Protein AF-A0A0S2F3S0-F1 (afdb_monomer_lite)

Secondary structure (DSSP, 8-state):
--EEEEEEETTTTSPEEP-HHHH-EES-HHHHHHHHHHHHHHHHHHHSS-EEEEEEETTEEEEEEEEPPPP-

pLDDT: mean 91.94, std 5.69, range [62.03, 96.56]

Radius of gyration: 11.38 Å; chains: 1; bounding box: 23×20×34 Å

Foldseek 3Di:
DKKAKWKAFAANPGHIDDDPRRVDIDPDPVVNVVVQLVVQQVVLAVVQTKMWMFMDDVNHGPDIDIRGRDDD

Structure (mmCIF, N/CA/C/O backbone):
data_AF-A0A0S2F3S0-F1
#
_entry.id   AF-A0A0S2F3S0-F1
#
loop_
_atom_site.group_PDB
_atom_site.id
_atom_site.type_symbol
_atom_site.label_atom_id
_atom_site.label_alt_id
_atom_site.label_comp_id
_atom_site.label_asym_id
_atom_site.label_entity_id
_atom_site.label_seq_id
_atom_site.pdbx_PDB_ins_code
_atom_site.Cartn_x
_atom_site.Cartn_y
_atom_site.Cartn_z
_atom_site.occupancy
_atom_site.B_iso_or_equiv
_atom_site.auth_seq_id
_atom_site.auth_comp_id
_atom_site.auth_asym_id
_atom_site.auth_atom_id
_atom_site.pdbx_PDB_model_num
ATOM 1 N N . MET A 1 1 ? 10.900 -1.770 -15.142 1.00 70.19 1 MET A N 1
ATOM 2 C CA . MET A 1 1 ? 10.055 -2.470 -14.155 1.00 70.19 1 MET A CA 1
ATOM 3 C C . MET A 1 1 ? 8.871 -1.579 -13.858 1.00 70.19 1 MET A C 1
ATOM 5 O O . MET A 1 1 ? 9.062 -0.366 -13.836 1.00 70.19 1 MET A O 1
ATOM 9 N N . ARG A 1 2 ? 7.669 -2.142 -13.727 1.00 89.38 2 ARG A N 1
ATOM 10 C CA . ARG A 1 2 ? 6.475 -1.373 -13.364 1.00 89.38 2 ARG A CA 1
ATOM 11 C C . ARG A 1 2 ? 6.005 -1.804 -11.990 1.00 89.38 2 ARG A C 1
ATOM 13 O O . ARG A 1 2 ? 5.856 -2.997 -11.731 1.00 89.38 2 ARG A O 1
ATOM 20 N N . TYR A 1 3 ? 5.774 -0.814 -11.143 1.00 94.75 3 TYR A N 1
ATOM 21 C CA . TYR A 1 3 ? 5.245 -0.999 -9.810 1.00 94.75 3 TYR A CA 1
ATOM 22 C C . TYR A 1 3 ? 3.801 -0.524 -9.760 1.00 94.75 3 TYR A C 1
ATOM 24 O O . TYR A 1 3 ? 3.499 0.577 -10.213 1.00 94.75 3 TYR A O 1
ATOM 32 N N . THR A 1 4 ? 2.920 -1.340 -9.200 1.00 95.50 4 THR A N 1
ATOM 33 C CA . THR A 1 4 ? 1.512 -0.983 -8.983 1.00 95.50 4 THR A CA 1
ATOM 34 C C . THR A 1 4 ? 1.172 -1.107 -7.510 1.00 95.50 4 THR A C 1
ATOM 36 O O . THR A 1 4 ? 1.755 -1.926 -6.793 1.00 95.50 4 THR A O 1
ATOM 39 N N . VAL A 1 5 ? 0.218 -0.307 -7.049 1.00 95.69 5 VAL A N 1
ATOM 40 C CA . VAL A 1 5 ? -0.178 -0.260 -5.642 1.00 95.69 5 VAL A CA 1
ATOM 41 C C . VAL A 1 5 ? -1.570 -0.857 -5.479 1.00 95.69 5 VAL A C 1
ATOM 43 O O . VAL A 1 5 ? -2.460 -0.648 -6.290 1.00 95.69 5 VAL A O 1
ATOM 46 N N . GLN A 1 6 ? -1.775 -1.602 -4.399 1.00 95.19 6 GLN A N 1
ATOM 47 C CA . GLN A 1 6 ? -3.095 -1.992 -3.928 1.00 95.19 6 GLN A CA 1
ATOM 48 C C . GLN A 1 6 ? -3.242 -1.541 -2.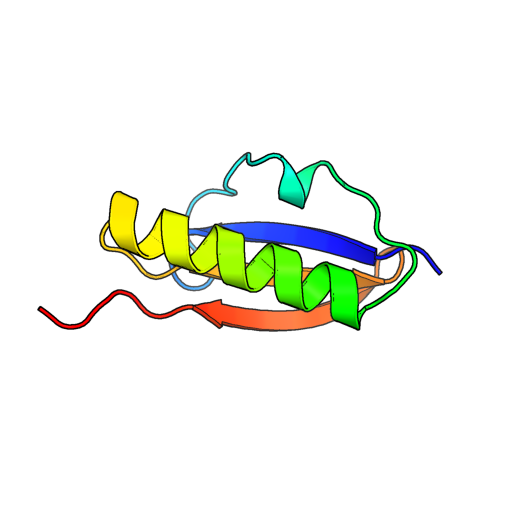480 1.00 95.19 6 GLN A C 1
ATOM 50 O O . GLN A 1 6 ? -2.471 -1.965 -1.614 1.00 95.19 6 GLN A O 1
ATOM 55 N N . LEU A 1 7 ? -4.277 -0.748 -2.218 1.00 95.25 7 LEU A N 1
ATOM 56 C CA . LEU A 1 7 ? -4.697 -0.395 -0.868 1.00 95.25 7 LEU A CA 1
ATOM 57 C C . LEU A 1 7 ? -5.895 -1.249 -0.450 1.00 95.25 7 LEU A C 1
ATOM 59 O O . LEU A 1 7 ? -6.734 -1.645 -1.266 1.00 95.25 7 LEU A O 1
ATOM 63 N N . SER A 1 8 ? -5.959 -1.632 0.817 1.00 95.19 8 SER A N 1
ATOM 64 C CA . SER A 1 8 ? -7.065 -2.424 1.359 1.00 95.19 8 SER A CA 1
ATOM 65 C C . SER A 1 8 ? -7.342 -2.023 2.795 1.00 95.19 8 SER A C 1
ATOM 67 O O . SER A 1 8 ? -6.425 -1.681 3.530 1.00 95.19 8 SER A O 1
ATOM 69 N N . GLU A 1 9 ? -8.599 -2.065 3.207 1.00 93.31 9 GLU A N 1
ATOM 70 C CA . GLU A 1 9 ? -8.959 -1.775 4.591 1.00 93.31 9 GLU A CA 1
ATOM 71 C C . GLU A 1 9 ? -8.411 -2.847 5.539 1.00 93.31 9 GLU A C 1
ATOM 73 O O . GLU A 1 9 ? -8.350 -4.041 5.210 1.00 93.31 9 GLU A O 1
ATOM 78 N N . SER A 1 10 ? -8.094 -2.416 6.757 1.00 87.94 10 SER A N 1
ATOM 79 C CA . SER A 1 10 ? -7.571 -3.257 7.831 1.00 87.94 10 SER A CA 1
ATOM 80 C C . SER A 1 10 ? -6.281 -3.975 7.411 1.00 87.94 10 SER A C 1
ATOM 82 O O . SER A 1 10 ? -5.452 -3.400 6.713 1.00 87.94 1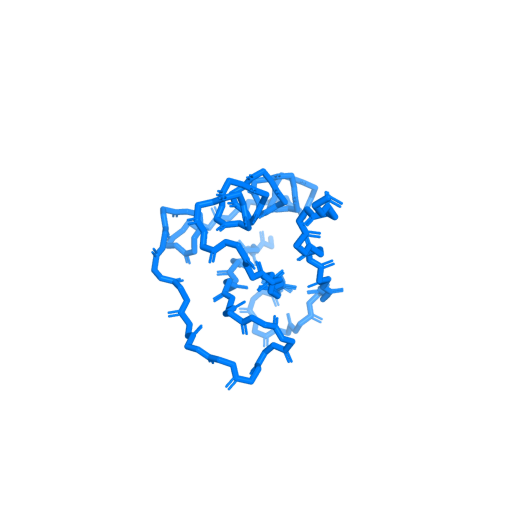0 SER A O 1
ATOM 84 N N . ASP A 1 11 ? -6.111 -5.238 7.799 1.00 87.62 11 ASP A N 1
ATOM 85 C CA . ASP A 1 11 ? -4.918 -6.033 7.503 1.00 87.62 11 ASP A CA 1
ATOM 86 C C . ASP A 1 11 ? -5.155 -6.955 6.295 1.00 87.62 11 ASP A C 1
ATOM 88 O O . ASP A 1 11 ? -5.027 -8.176 6.383 1.00 87.62 11 ASP A O 1
ATOM 92 N N . TYR A 1 12 ? -5.555 -6.379 5.155 1.00 85.00 12 TYR A N 1
ATOM 93 C CA . TYR A 1 12 ? -5.925 -7.087 3.910 1.00 85.00 12 TYR A CA 1
ATOM 94 C C . TYR A 1 12 ? -7.202 -7.937 3.975 1.00 85.00 12 TYR A C 1
ATOM 96 O O . TYR A 1 12 ? -7.515 -8.633 3.008 1.00 85.00 12 TYR A O 1
ATOM 104 N N . GLN A 1 13 ? -7.928 -7.903 5.092 1.00 85.56 13 GLN A N 1
ATOM 105 C CA . GLN A 1 13 ? -9.188 -8.637 5.263 1.00 85.56 13 GLN A CA 1
ATOM 106 C C . GLN A 1 13 ? -10.415 -7.831 4.830 1.00 85.56 13 GLN A C 1
ATOM 108 O O . GLN A 1 13 ? -11.481 -8.405 4.613 1.00 85.56 13 GLN A O 1
ATOM 113 N N . GLY A 1 14 ? -10.276 -6.509 4.728 1.00 84.69 14 GLY A N 1
ATOM 114 C CA . GLY A 1 14 ? -11.351 -5.625 4.313 1.00 84.69 14 GLY A CA 1
ATOM 115 C C . GLY A 1 14 ? -11.447 -5.468 2.799 1.00 84.69 14 GLY A C 1
ATOM 116 O O . GLY A 1 14 ? -10.914 -6.257 2.012 1.00 84.69 14 GLY A O 1
ATOM 117 N N . ARG A 1 15 ? -12.160 -4.427 2.371 1.00 91.75 15 ARG A N 1
ATOM 118 C CA . ARG A 1 15 ? -12.368 -4.160 0.947 1.00 91.75 15 ARG A CA 1
ATOM 119 C C . ARG A 1 15 ? -11.105 -3.567 0.330 1.00 91.75 15 ARG A C 1
ATOM 121 O O . ARG A 1 15 ? -10.325 -2.890 1.001 1.00 91.75 15 ARG A O 1
ATOM 128 N N . ARG A 1 16 ? -10.911 -3.804 -0.970 1.00 93.12 16 ARG A N 1
ATOM 129 C CA . ARG A 1 16 ? -9.931 -3.039 -1.749 1.00 93.12 16 ARG A CA 1
ATOM 130 C C . ARG A 1 16 ? -10.423 -1.606 -1.875 1.00 93.12 16 ARG A C 1
ATOM 132 O O . ARG A 1 16 ? -11.590 -1.388 -2.195 1.00 93.12 16 ARG A O 1
ATOM 139 N N . LEU A 1 17 ? -9.526 -0.666 -1.621 1.00 91.69 17 LEU A N 1
ATOM 140 C CA . LEU A 1 17 ? -9.813 0.756 -1.712 1.00 91.69 17 LEU A CA 1
ATOM 141 C C . LEU A 1 17 ? -9.476 1.232 -3.125 1.00 91.69 17 LEU A C 1
ATOM 143 O O . LEU A 1 17 ? -8.382 0.966 -3.622 1.00 91.69 17 LEU A O 1
ATOM 147 N N . SER A 1 18 ? -10.434 1.901 -3.765 1.00 89.88 18 SER A N 1
ATOM 148 C CA . SER A 1 18 ? -10.217 2.593 -5.037 1.00 89.88 18 SER A CA 1
ATOM 149 C C . SER A 1 18 ? -9.667 3.979 -4.723 1.00 89.88 18 SER A C 1
ATOM 151 O O . SER A 1 18 ? -10.301 4.725 -3.980 1.00 89.88 18 SER A O 1
ATOM 153 N N . CYS A 1 19 ? -8.493 4.299 -5.251 1.00 88.50 19 CYS A N 1
ATOM 154 C CA . CYS A 1 19 ? -7.837 5.595 -5.098 1.00 88.50 19 CYS A CA 1
ATOM 155 C C . CYS A 1 19 ? -6.917 5.813 -6.297 1.00 88.50 19 CYS A C 1
ATOM 157 O O . CYS A 1 19 ? -6.488 4.836 -6.914 1.00 88.50 19 CYS A O 1
ATOM 159 N N . ASP A 1 20 ? -6.581 7.068 -6.579 1.00 90.00 20 ASP A N 1
ATOM 160 C CA . ASP A 1 20 ? -5.772 7.430 -7.747 1.00 90.00 20 ASP A CA 1
ATOM 161 C C . ASP A 1 20 ? -4.436 6.664 -7.764 1.00 90.00 20 ASP A C 1
ATOM 163 O O . ASP A 1 20 ? -4.053 6.079 -8.774 1.00 90.00 20 ASP A O 1
ATOM 167 N N . VAL A 1 21 ? -3.798 6.519 -6.597 1.00 91.38 21 VAL A N 1
ATOM 168 C CA . VAL A 1 21 ? -2.532 5.780 -6.445 1.00 91.38 21 VAL A CA 1
ATOM 169 C C . VAL A 1 21 ? -2.659 4.291 -6.802 1.00 91.38 21 VAL A C 1
ATOM 171 O O . VAL A 1 21 ? -1.681 3.685 -7.241 1.00 91.38 21 VAL A O 1
ATOM 174 N N . ALA A 1 22 ? -3.832 3.676 -6.619 1.00 89.56 22 ALA A N 1
ATOM 175 C CA . ALA A 1 22 ? -4.051 2.269 -6.964 1.00 89.56 22 ALA A CA 1
ATOM 176 C C . ALA A 1 22 ? -4.223 2.040 -8.476 1.00 89.56 22 ALA A C 1
ATOM 178 O O . ALA A 1 22 ? -3.957 0.936 -8.953 1.00 89.56 22 ALA A O 1
ATOM 179 N N . ASP A 1 23 ? -4.623 3.073 -9.221 1.00 88.94 23 ASP A N 1
ATOM 180 C CA . ASP A 1 23 ? -4.768 3.031 -10.680 1.00 88.94 23 ASP A CA 1
ATOM 181 C C . ASP A 1 23 ? -3.473 3.451 -11.411 1.00 88.94 23 ASP A C 1
ATOM 183 O O . ASP A 1 23 ? -3.343 3.285 -12.628 1.00 88.94 23 ASP A O 1
ATOM 187 N N . GLU A 1 24 ? -2.478 3.953 -10.674 1.00 92.00 24 GLU A N 1
ATOM 188 C CA . GLU A 1 24 ? -1.195 4.400 -11.208 1.00 92.00 24 GLU A CA 1
ATOM 189 C C . GLU A 1 24 ? -0.162 3.271 -11.396 1.00 92.00 24 GLU A C 1
ATOM 191 O O . GLU A 1 24 ? -0.078 2.288 -10.654 1.00 92.00 24 GLU A O 1
ATOM 196 N N . CYS A 1 25 ? 0.693 3.455 -12.407 1.00 92.81 25 CYS A N 1
ATOM 197 C CA . CYS A 1 25 ? 1.871 2.629 -12.659 1.00 92.81 25 CYS A CA 1
ATOM 198 C C . CYS A 1 25 ? 3.141 3.454 -12.438 1.00 92.81 25 CYS A C 1
ATOM 200 O O . CYS A 1 25 ? 3.414 4.402 -13.175 1.00 92.81 25 CYS A O 1
ATOM 202 N N . PHE A 1 26 ? 3.967 3.039 -11.484 1.00 93.94 26 PHE A N 1
ATOM 203 C CA . PHE A 1 26 ? 5.219 3.701 -11.136 1.00 93.94 26 PHE A CA 1
ATOM 204 C C . PHE A 1 26 ? 6.408 3.003 -11.801 1.00 93.94 26 PHE A C 1
ATOM 206 O O . PHE A 1 26 ? 6.452 1.778 -11.912 1.00 93.94 26 PHE A O 1
ATOM 213 N N . ASN A 1 27 ? 7.415 3.773 -12.213 1.00 93.38 27 ASN A N 1
ATOM 214 C CA . ASN A 1 27 ? 8.662 3.216 -12.759 1.00 93.38 27 ASN A CA 1
ATOM 215 C C . ASN A 1 27 ? 9.708 2.916 -11.671 1.00 93.38 27 ASN A C 1
ATOM 217 O O . ASN A 1 27 ? 10.737 2.308 -11.960 1.00 93.38 27 ASN A O 1
ATOM 221 N N . ASP A 1 28 ? 9.445 3.345 -10.435 1.00 93.06 28 ASP A N 1
ATOM 222 C CA . ASP A 1 28 ? 10.346 3.234 -9.294 1.00 93.06 28 ASP A CA 1
ATOM 223 C C . ASP A 1 28 ? 9.591 2.800 -8.027 1.00 93.06 28 ASP A C 1
ATOM 225 O O . ASP A 1 28 ? 8.504 3.299 -7.720 1.00 93.06 28 ASP A O 1
ATOM 229 N N . ALA A 1 29 ? 10.195 1.879 -7.275 1.00 92.88 29 ALA A N 1
ATOM 230 C CA . ALA A 1 29 ? 9.617 1.319 -6.059 1.00 92.88 29 ALA A CA 1
ATOM 231 C C . ALA A 1 29 ? 9.534 2.350 -4.928 1.00 92.88 29 ALA A C 1
ATOM 233 O O . ALA A 1 29 ? 8.617 2.292 -4.104 1.00 92.88 29 ALA A O 1
ATOM 234 N N . ILE A 1 30 ? 10.494 3.281 -4.864 1.00 94.00 30 ILE A N 1
ATOM 235 C CA . ILE A 1 30 ? 10.516 4.311 -3.821 1.00 94.00 30 ILE A CA 1
ATOM 236 C C . ILE A 1 30 ? 9.361 5.283 -4.052 1.00 94.00 30 ILE A C 1
ATOM 238 O O . ILE A 1 30 ? 8.609 5.540 -3.111 1.00 94.00 30 ILE A O 1
ATOM 242 N N . GLN A 1 31 ? 9.158 5.740 -5.292 1.00 95.00 31 GLN A N 1
ATOM 243 C CA . GLN A 1 31 ? 8.000 6.567 -5.651 1.00 95.00 31 GLN A CA 1
ATOM 244 C C . GLN A 1 31 ? 6.671 5.870 -5.337 1.00 95.00 31 GLN A C 1
ATOM 246 O O . GLN A 1 31 ? 5.836 6.455 -4.648 1.00 95.00 31 GLN A O 1
ATOM 251 N N . ALA A 1 32 ? 6.506 4.603 -5.741 1.00 95.19 32 ALA A N 1
ATOM 252 C CA . ALA A 1 32 ? 5.302 3.827 -5.428 1.00 95.19 32 ALA A CA 1
ATOM 253 C C . ALA A 1 32 ? 5.053 3.739 -3.912 1.00 95.19 32 ALA A C 1
ATOM 255 O O . ALA A 1 32 ? 3.933 3.910 -3.439 1.00 95.19 32 ALA A O 1
ATOM 256 N N . SER A 1 33 ? 6.111 3.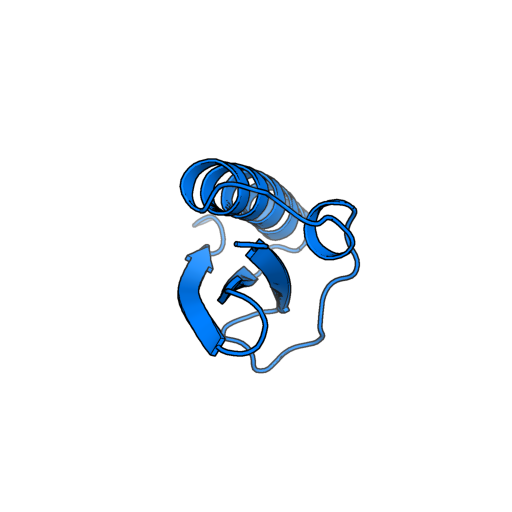503 -3.129 1.00 95.44 33 SER A N 1
ATOM 257 C CA . SER A 1 33 ? 6.035 3.390 -1.669 1.00 95.44 33 SER A CA 1
ATOM 258 C C . SER A 1 33 ? 5.666 4.703 -0.992 1.00 95.44 33 SER A C 1
ATOM 260 O O . SER A 1 33 ? 4.855 4.709 -0.067 1.00 95.44 33 SER A O 1
ATOM 262 N N . GLN A 1 34 ? 6.232 5.820 -1.447 1.00 96.25 34 GLN A N 1
ATOM 263 C CA . GLN A 1 34 ? 5.911 7.140 -0.914 1.00 96.25 34 GLN A CA 1
ATOM 264 C C . GLN A 1 34 ? 4.465 7.527 -1.229 1.00 96.25 34 GLN A C 1
ATOM 266 O O . GLN A 1 34 ? 3.735 7.887 -0.308 1.00 96.25 34 GLN A O 1
ATOM 271 N N . ALA A 1 35 ? 4.035 7.376 -2.486 1.00 95.81 35 ALA A N 1
ATOM 272 C CA . ALA A 1 35 ? 2.659 7.650 -2.896 1.00 95.81 35 ALA A CA 1
ATOM 273 C C . ALA A 1 35 ? 1.662 6.793 -2.103 1.00 95.81 35 ALA A C 1
ATOM 275 O O . ALA A 1 35 ? 0.733 7.319 -1.492 1.00 95.81 35 ALA A O 1
ATOM 276 N N . ALA A 1 36 ? 1.917 5.483 -2.012 1.00 95.94 36 ALA A N 1
ATOM 277 C CA . ALA A 1 36 ? 1.054 4.561 -1.287 1.00 95.94 36 ALA A CA 1
ATOM 278 C C . ALA A 1 36 ? 0.949 4.886 0.207 1.00 95.94 36 ALA A C 1
ATOM 280 O O . ALA A 1 36 ? -0.134 4.798 0.776 1.00 95.94 36 ALA A O 1
ATOM 281 N N . LYS A 1 37 ? 2.059 5.255 0.859 1.00 95.81 37 LYS A N 1
ATOM 282 C CA . LYS A 1 37 ? 2.057 5.611 2.286 1.00 95.81 37 LYS A CA 1
ATOM 283 C C . LYS A 1 37 ? 1.324 6.917 2.555 1.00 95.81 37 LYS A C 1
ATOM 285 O O . LYS A 1 37 ? 0.579 6.973 3.528 1.00 95.81 37 LYS A O 1
ATOM 290 N N . THR A 1 38 ? 1.525 7.937 1.723 1.00 96.19 38 THR A N 1
ATOM 291 C CA . THR A 1 38 ? 0.808 9.214 1.849 1.00 96.19 38 THR A CA 1
ATOM 292 C C . THR A 1 38 ? -0.694 9.000 1.705 1.00 96.19 38 THR A C 1
ATOM 294 O O . THR A 1 38 ? -1.458 9.430 2.566 1.00 96.19 38 THR A O 1
ATOM 297 N N . GLU A 1 39 ? -1.112 8.262 0.677 1.00 96.00 39 GLU A N 1
ATOM 298 C CA . GLU A 1 39 ? -2.528 7.985 0.439 1.00 96.00 39 GLU A CA 1
ATOM 299 C C . GLU A 1 39 ? -3.135 7.118 1.548 1.00 96.00 39 GLU A C 1
ATOM 301 O O . GLU A 1 39 ? -4.173 7.454 2.115 1.00 96.00 39 GLU A O 1
ATOM 306 N N . ALA A 1 40 ? -2.447 6.046 1.951 1.00 95.25 40 ALA A N 1
ATOM 307 C CA . ALA A 1 40 ? -2.889 5.206 3.059 1.00 95.25 40 ALA A CA 1
ATOM 308 C C . ALA A 1 40 ? -3.008 5.986 4.375 1.00 95.25 40 ALA A C 1
ATOM 310 O O . ALA A 1 40 ? -3.920 5.715 5.147 1.00 95.25 40 ALA A O 1
ATOM 311 N N . PHE A 1 41 ? -2.126 6.957 4.634 1.00 94.75 41 PHE A N 1
ATOM 312 C CA . PHE 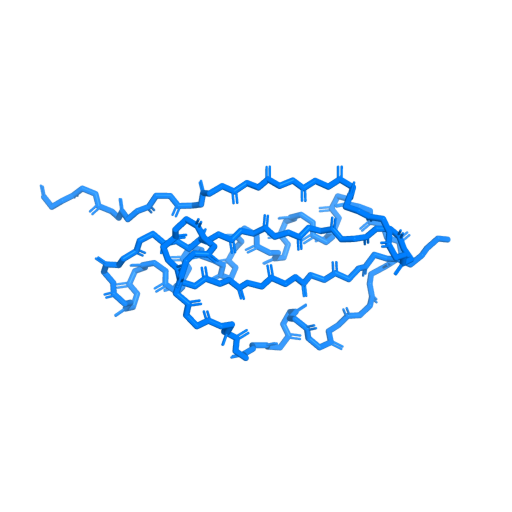A 1 41 ? -2.227 7.828 5.804 1.00 94.75 41 PHE A CA 1
ATOM 313 C C . PHE A 1 41 ? -3.473 8.720 5.747 1.00 94.75 41 PHE A C 1
ATOM 315 O O . PHE A 1 41 ? -4.208 8.810 6.728 1.00 94.75 41 PHE A O 1
ATOM 322 N N . HIS A 1 42 ? -3.762 9.348 4.605 1.00 94.31 42 HIS A N 1
ATOM 323 C CA . HIS A 1 42 ? -4.995 10.126 4.455 1.00 94.31 42 HIS A CA 1
ATOM 324 C C . HIS A 1 42 ? -6.241 9.253 4.652 1.00 94.31 42 HIS A C 1
ATOM 326 O O .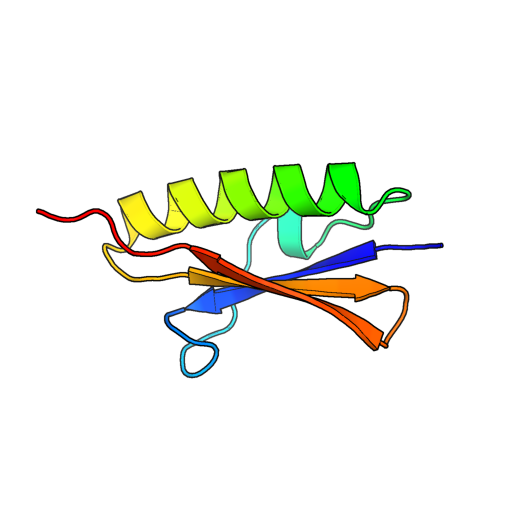 HIS A 1 42 ? -7.154 9.632 5.389 1.00 94.31 42 HIS A O 1
ATOM 332 N N . LEU A 1 43 ? -6.244 8.050 4.075 1.00 93.88 43 LEU A N 1
ATOM 333 C CA . LEU A 1 43 ? -7.333 7.090 4.229 1.00 93.88 43 LEU A CA 1
ATOM 334 C C . LEU A 1 43 ? -7.484 6.614 5.679 1.00 93.88 43 LEU A C 1
ATOM 336 O O . LEU A 1 43 ? -8.613 6.500 6.154 1.00 93.88 43 LEU A O 1
ATOM 340 N N . THR A 1 44 ? -6.394 6.391 6.422 1.00 94.19 44 THR A N 1
ATOM 341 C CA . THR A 1 44 ? -6.493 6.010 7.842 1.00 94.19 44 THR A CA 1
ATOM 342 C C . THR A 1 44 ? -7.036 7.148 8.700 1.00 94.19 44 THR A C 1
ATOM 344 O O . THR A 1 44 ? -7.818 6.884 9.615 1.00 94.19 44 THR A O 1
ATOM 347 N N . MET A 1 45 ? -6.700 8.407 8.389 1.00 93.62 45 MET A N 1
ATOM 348 C CA . MET A 1 45 ? -7.296 9.573 9.055 1.00 93.62 45 MET A CA 1
ATOM 349 C C . MET A 1 45 ? -8.794 9.698 8.751 1.00 93.62 45 MET A C 1
ATOM 351 O O . MET A 1 45 ? -9.577 10.000 9.650 1.00 93.62 45 MET A O 1
ATOM 355 N N . GLN A 1 46 ? -9.202 9.459 7.502 1.00 92.38 46 GLN A N 1
ATOM 356 C CA . GLN A 1 46 ? -10.594 9.597 7.068 1.00 92.38 46 GLN A CA 1
ATOM 357 C C . GLN A 1 46 ? -11.492 8.463 7.580 1.00 92.38 46 GLN A C 1
ATOM 359 O O . GLN A 1 46 ? -12.618 8.711 8.010 1.00 92.38 46 GLN A O 1
ATOM 364 N N . LEU A 1 47 ? -11.014 7.219 7.515 1.00 90.75 47 LEU A N 1
ATOM 365 C CA . LEU A 1 47 ? -11.791 6.027 7.861 1.00 90.75 47 LEU A CA 1
ATOM 366 C C . LEU A 1 47 ? -11.695 5.673 9.350 1.00 90.75 47 LEU A C 1
ATOM 368 O O . LEU A 1 47 ? -12.556 4.963 9.866 1.00 90.75 47 LEU A O 1
ATOM 372 N N . GLY A 1 48 ? -10.650 6.133 10.046 1.00 91.75 48 GLY A N 1
ATOM 373 C CA . GLY A 1 48 ? -10.382 5.754 11.436 1.00 91.75 48 GLY A CA 1
ATOM 374 C C . GLY A 1 48 ? -10.016 4.275 11.606 1.00 91.75 48 GLY A C 1
ATOM 375 O O . GLY A 1 48 ? -10.193 3.714 12.686 1.00 91.75 48 GLY A O 1
ATOM 376 N N . LEU A 1 49 ? -9.532 3.637 10.540 1.00 92.56 49 LEU A N 1
ATOM 377 C CA . LEU A 1 49 ? -9.170 2.222 10.478 1.00 92.56 49 LEU A CA 1
ATOM 378 C C . LEU A 1 49 ? -7.765 2.070 9.874 1.00 92.56 49 LEU A C 1
ATOM 380 O O . LEU A 1 49 ? -7.324 2.957 9.139 1.00 92.56 49 LEU A O 1
ATOM 384 N N . PRO A 1 50 ? -7.049 0.967 10.164 1.00 94.62 50 PRO A N 1
ATOM 385 C CA . PRO A 1 50 ? -5.786 0.684 9.496 1.00 94.62 50 PRO A CA 1
ATOM 386 C C . PRO A 1 50 ? -5.996 0.462 7.994 1.00 94.62 50 PRO A C 1
ATOM 388 O O . PRO A 1 50 ? -7.066 0.023 7.565 1.00 94.62 50 PRO A O 1
ATOM 391 N N . VAL A 1 51 ? -4.965 0.749 7.200 1.00 95.94 51 VAL A N 1
ATOM 392 C CA . VAL A 1 51 ? -4.957 0.519 5.749 1.00 95.94 51 VAL A CA 1
ATOM 393 C C . VAL A 1 51 ? -3.726 -0.292 5.367 1.00 95.94 51 VAL A C 1
ATOM 395 O O . VAL A 1 51 ? -2.581 0.101 5.595 1.00 95.94 51 VAL A O 1
ATOM 398 N N . ALA A 1 52 ? -3.975 -1.436 4.750 1.00 96.56 52 ALA A N 1
ATOM 399 C CA . ALA A 1 52 ? -2.982 -2.327 4.191 1.00 96.56 52 ALA A CA 1
ATOM 400 C C . ALA A 1 52 ? -2.494 -1.812 2.832 1.00 96.56 52 ALA A C 1
ATOM 402 O O . ALA A 1 52 ? -3.29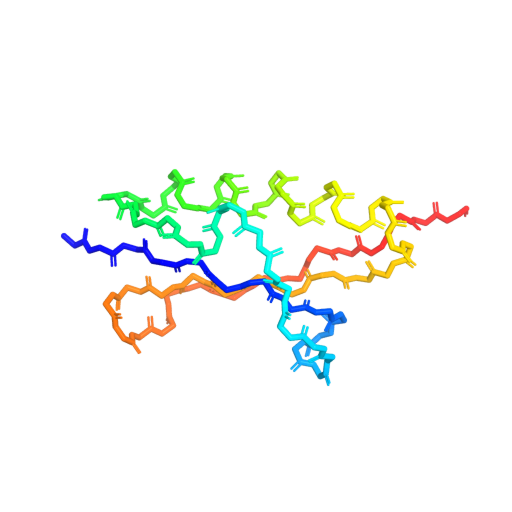0 -1.432 1.974 1.00 96.56 52 ALA A O 1
ATOM 403 N N . ILE A 1 53 ? -1.185 -1.881 2.616 1.00 96.56 53 ILE A N 1
ATOM 404 C CA . ILE A 1 53 ? -0.497 -1.456 1.399 1.00 96.56 53 ILE A CA 1
ATOM 405 C C . ILE A 1 53 ? 0.242 -2.649 0.801 1.00 96.56 53 ILE A C 1
ATOM 407 O O . ILE A 1 53 ? 1.165 -3.179 1.417 1.00 96.56 53 ILE A O 1
ATOM 411 N N . ARG A 1 54 ? -0.082 -3.017 -0.438 1.00 95.88 54 ARG A N 1
ATOM 412 C CA . ARG A 1 54 ? 0.738 -3.918 -1.258 1.00 95.88 54 ARG A CA 1
ATOM 413 C C . ARG A 1 54 ? 1.296 -3.174 -2.453 1.00 95.88 54 ARG A C 1
ATOM 415 O O . ARG A 1 54 ? 0.550 -2.531 -3.178 1.00 95.88 54 ARG A O 1
ATOM 422 N N . ILE A 1 55 ? 2.593 -3.321 -2.674 1.00 96.00 55 ILE A N 1
ATOM 423 C CA . ILE A 1 55 ? 3.257 -2.886 -3.897 1.00 96.00 55 ILE A CA 1
ATOM 424 C C . ILE A 1 55 ? 3.630 -4.142 -4.663 1.00 96.00 55 ILE A C 1
ATOM 426 O O . ILE A 1 55 ? 4.245 -5.054 -4.102 1.00 96.00 55 ILE A O 1
ATOM 430 N N . PHE A 1 56 ? 3.259 -4.184 -5.932 1.00 95.50 56 PHE A N 1
ATOM 431 C CA . PHE A 1 56 ? 3.610 -5.262 -6.838 1.00 95.50 56 PHE A CA 1
ATOM 432 C C . PHE A 1 56 ? 4.703 -4.794 -7.784 1.00 95.50 56 PHE A C 1
ATOM 434 O O . PHE A 1 56 ? 4.644 -3.665 -8.249 1.00 95.50 56 PHE A O 1
ATOM 441 N N . GLU A 1 57 ? 5.670 -5.655 -8.073 1.00 94.94 57 GLU A N 1
ATOM 442 C CA . GLU A 1 57 ? 6.544 -5.534 -9.238 1.00 94.94 57 GLU A CA 1
ATOM 443 C C . GLU A 1 57 ? 6.012 -6.508 -10.294 1.00 94.94 57 GLU A C 1
ATOM 445 O O . GLU A 1 57 ? 6.028 -7.728 -10.093 1.00 94.94 57 GLU A O 1
ATOM 450 N N . ASP A 1 58 ? 5.465 -5.960 -11.379 1.00 88.50 58 ASP A N 1
ATOM 451 C CA . ASP A 1 58 ? 4.696 -6.670 -12.407 1.00 88.50 58 ASP A CA 1
ATOM 452 C C . ASP A 1 58 ? 3.507 -7.481 -11.839 1.00 88.50 58 ASP A C 1
ATOM 454 O O . ASP A 1 58 ? 2.369 -7.023 -11.846 1.00 88.50 58 ASP A O 1
ATOM 458 N N . SER A 1 59 ? 3.734 -8.699 -11.341 1.00 86.50 59 SER A N 1
ATOM 459 C CA . SER A 1 59 ? 2.698 -9.559 -10.729 1.00 86.50 59 SER A CA 1
ATOM 460 C C . SER A 1 59 ? 3.113 -10.156 -9.384 1.00 86.50 59 SER A C 1
ATOM 462 O O . SER A 1 59 ? 2.370 -10.941 -8.792 1.00 86.50 59 SER A O 1
ATOM 464 N N . ARG A 1 60 ? 4.308 -9.821 -8.891 1.00 91.94 60 ARG A N 1
ATOM 465 C CA . ARG A 1 60 ? 4.844 -10.330 -7.626 1.00 91.94 60 ARG A CA 1
ATOM 466 C C . ARG A 1 60 ? 4.690 -9.276 -6.552 1.00 91.94 60 ARG A C 1
ATOM 468 O O . ARG A 1 60 ? 4.923 -8.103 -6.812 1.00 91.94 60 ARG A O 1
ATOM 475 N N . ILE A 1 61 ? 4.341 -9.690 -5.339 1.00 93.25 61 ILE A N 1
ATOM 476 C CA . ILE A 1 61 ? 4.358 -8.780 -4.192 1.00 93.25 61 ILE A CA 1
ATOM 477 C C . ILE A 1 61 ? 5.816 -8.403 -3.932 1.00 93.25 61 ILE A C 1
ATOM 479 O O . ILE A 1 61 ? 6.617 -9.249 -3.543 1.00 93.25 61 ILE A O 1
ATOM 483 N N . TYR A 1 62 ? 6.137 -7.135 -4.158 1.00 94.06 62 TYR A N 1
ATOM 484 C CA . TYR A 1 62 ? 7.442 -6.556 -3.875 1.00 94.06 62 TYR A CA 1
ATOM 485 C C . TYR A 1 62 ? 7.528 -6.115 -2.411 1.00 94.06 62 TYR A C 1
ATOM 487 O O . TYR A 1 62 ? 8.500 -6.398 -1.716 1.00 94.06 62 TYR A O 1
ATOM 495 N N . LEU A 1 63 ? 6.478 -5.450 -1.922 1.00 94.06 63 LEU A N 1
ATOM 496 C CA . LEU A 1 63 ? 6.410 -4.937 -0.557 1.00 94.06 63 LEU A CA 1
ATOM 497 C C . LEU A 1 63 ? 4.990 -5.062 -0.008 1.00 94.06 63 LEU A C 1
ATOM 499 O O . LEU A 1 63 ? 4.007 -4.878 -0.723 1.00 94.06 63 LEU A O 1
ATOM 503 N N . SER A 1 64 ? 4.887 -5.371 1.282 1.00 94.69 64 SER A N 1
ATOM 504 C CA . SER A 1 64 ? 3.639 -5.326 2.045 1.00 94.69 64 SER A CA 1
ATOM 505 C C . SER A 1 64 ? 3.857 -4.506 3.310 1.00 94.69 64 SER A C 1
ATOM 507 O O . SER A 1 64 ? 4.869 -4.667 3.990 1.00 94.69 64 SER A O 1
ATOM 509 N N . HIS A 1 65 ? 2.923 -3.618 3.621 1.00 94.56 65 HIS A N 1
ATOM 510 C CA . HIS A 1 65 ? 2.973 -2.746 4.789 1.00 94.56 65 HIS A CA 1
ATOM 511 C C . HIS A 1 65 ? 1.561 -2.509 5.329 1.00 94.56 65 HIS A C 1
ATOM 513 O O . HIS A 1 65 ? 0.590 -2.663 4.598 1.00 94.56 65 HIS A O 1
ATOM 519 N N . ILE A 1 66 ? 1.435 -2.161 6.606 1.00 95.50 66 ILE A N 1
ATOM 520 C CA . ILE A 1 66 ? 0.165 -1.754 7.211 1.00 95.50 66 ILE A CA 1
ATOM 521 C C . ILE A 1 66 ? 0.385 -0.365 7.788 1.00 95.50 66 ILE A C 1
ATOM 523 O O . ILE A 1 66 ? 1.248 -0.185 8.647 1.00 95.50 66 ILE A O 1
ATOM 527 N N . MET A 1 67 ? -0.391 0.600 7.303 1.00 95.25 67 MET A N 1
ATOM 528 C CA . MET A 1 67 ? -0.487 1.912 7.918 1.00 95.25 67 MET A CA 1
ATOM 529 C C . MET A 1 67 ? -1.471 1.807 9.089 1.00 95.25 67 MET A C 1
ATOM 531 O O . MET A 1 67 ? -2.650 1.513 8.861 1.00 95.25 67 MET A O 1
ATOM 535 N N . PRO A 1 68 ? -1.020 1.994 10.341 1.00 93.62 68 PRO A N 1
ATOM 536 C CA . PRO A 1 68 ? -1.904 1.895 11.490 1.00 93.62 68 PRO A CA 1
ATOM 537 C C . PRO A 1 68 ? -2.922 3.040 11.500 1.00 93.62 68 PRO A C 1
ATOM 539 O O . PRO A 1 68 ? -2.679 4.127 10.969 1.00 93.62 68 PRO A O 1
ATOM 542 N N . ALA A 1 69 ? -4.058 2.800 12.154 1.00 90.88 69 ALA A N 1
ATOM 543 C CA . ALA A 1 69 ? -4.980 3.872 12.499 1.00 90.88 69 ALA A CA 1
ATOM 544 C C . ALA A 1 69 ? -4.316 4.846 13.496 1.00 90.88 69 ALA A C 1
ATOM 546 O O . ALA A 1 69 ? -3.508 4.411 14.327 1.00 90.88 69 ALA A O 1
ATOM 547 N N . PRO A 1 70 ? -4.660 6.144 13.456 1.00 84.25 70 PRO A N 1
ATOM 548 C CA . PRO A 1 70 ? -4.225 7.088 14.478 1.00 84.25 70 PRO A CA 1
ATOM 549 C C . PRO A 1 70 ? -4.711 6.626 15.855 1.00 84.25 70 PRO A C 1
ATOM 551 O O . PRO A 1 70 ? -5.873 6.249 16.023 1.00 84.25 70 PRO A O 1
ATOM 554 N N . GLN A 1 71 ? -3.822 6.657 16.849 1.00 77.06 71 GLN A N 1
ATOM 555 C CA . GLN A 1 71 ? -4.220 6.456 18.240 1.00 77.06 71 GLN A CA 1
ATOM 556 C C . GLN A 1 71 ? -5.015 7.688 18.690 1.00 77.06 71 GLN A C 1
ATOM 558 O O . GLN A 1 71 ? -4.565 8.815 18.486 1.00 77.06 71 GLN A O 1
ATOM 563 N N . ARG A 1 72 ? -6.220 7.455 19.219 1.00 62.03 72 ARG A N 1
ATOM 564 C CA . ARG A 1 72 ? -7.076 8.497 19.801 1.00 62.03 72 ARG A CA 1
ATOM 565 C C . ARG A 1 72 ? -6.524 9.005 21.124 1.00 62.03 72 ARG A C 1
ATOM 567 O O . ARG A 1 72 ? -5.963 8.174 21.870 1.00 62.03 72 ARG A O 1
#

Sequence (72 aa):
MRYTVQLSESDYQGRRLSCDVADECFNDAIQASQAAKTEAFHLTMQLGLPVAIRIFEDSRIYLSHIMPAPQR

Organism: Lysobacter antibioticus (NCBI:txid84531)